Protein AF-A0A2V8PBX4-F1 (afdb_monomer_lite)

Radius of gyration: 17.97 Å; chains: 1; bounding box: 40×48×59 Å

Structure (mmCIF, N/CA/C/O backbone):
data_AF-A0A2V8PBX4-F1
#
_entry.id   AF-A0A2V8PBX4-F1
#
loop_
_atom_site.group_PDB
_atom_site.id
_atom_site.type_symbol
_atom_site.label_atom_id
_atom_site.label_alt_id
_atom_site.label_comp_id
_atom_site.label_asym_id
_atom_site.label_entity_id
_atom_site.label_seq_id
_atom_site.pdbx_PDB_ins_code
_atom_site.Cartn_x
_atom_site.Cartn_y
_atom_site.Cartn_z
_atom_site.occupancy
_atom_site.B_iso_or_equiv
_atom_site.auth_seq_id
_atom_site.auth_comp_id
_atom_site.auth_asym_id
_atom_site.auth_atom_id
_atom_site.pdbx_PDB_model_num
ATOM 1 N N . MET A 1 1 ? 7.776 36.581 34.953 1.00 44.88 1 MET A N 1
ATOM 2 C CA . MET A 1 1 ? 7.680 35.173 34.504 1.00 44.88 1 MET A CA 1
ATOM 3 C C . MET A 1 1 ? 6.395 34.974 33.697 1.00 44.88 1 MET A C 1
ATOM 5 O O . MET A 1 1 ? 5.405 34.505 34.240 1.00 44.88 1 MET A O 1
ATOM 9 N N . HIS A 1 2 ? 6.365 35.386 32.426 1.00 45.56 2 HIS A N 1
ATOM 10 C CA . HIS A 1 2 ? 5.142 35.397 31.597 1.00 45.56 2 HIS A CA 1
ATOM 11 C C . HIS A 1 2 ? 5.413 34.935 30.155 1.00 45.56 2 HIS A C 1
ATOM 13 O O . HIS A 1 2 ? 5.021 35.604 29.212 1.00 45.56 2 HIS A O 1
ATOM 19 N N . TYR A 1 3 ? 6.099 33.802 29.961 1.00 49.91 3 TYR A N 1
ATOM 20 C CA . TYR A 1 3 ? 6.374 33.288 28.606 1.00 49.91 3 TYR A CA 1
ATOM 21 C C . TYR A 1 3 ? 6.389 31.753 28.506 1.00 49.91 3 TYR A C 1
ATOM 23 O O . TYR A 1 3 ? 7.188 31.197 27.764 1.00 49.91 3 TYR A O 1
ATOM 31 N N . LEU A 1 4 ? 5.524 31.040 29.240 1.00 49.34 4 LEU A N 1
ATOM 32 C CA . LEU A 1 4 ? 5.429 29.570 29.121 1.00 49.34 4 LEU A CA 1
ATOM 33 C C . LEU A 1 4 ? 4.072 29.043 28.633 1.00 49.34 4 LEU A C 1
ATOM 35 O O . LEU A 1 4 ? 3.965 27.861 28.332 1.00 49.34 4 LEU A O 1
ATOM 39 N N . PHE A 1 5 ? 3.058 29.897 28.462 1.00 45.44 5 PHE A N 1
ATOM 40 C CA . PHE A 1 5 ? 1.727 29.441 28.035 1.00 45.44 5 PHE A CA 1
ATOM 41 C C . PHE A 1 5 ? 1.467 29.484 26.519 1.00 45.44 5 PHE A C 1
ATOM 43 O O . PHE A 1 5 ? 0.525 28.845 26.062 1.00 45.44 5 PHE A O 1
ATOM 50 N N . SER A 1 6 ? 2.307 30.138 25.708 1.00 46.88 6 SER A N 1
ATOM 51 C CA . SER A 1 6 ? 2.045 30.244 24.256 1.00 46.88 6 SER A CA 1
ATOM 52 C C . SER A 1 6 ? 2.565 29.079 23.407 1.00 46.88 6 SER A C 1
ATOM 54 O O . SER A 1 6 ? 2.220 28.993 22.232 1.00 46.88 6 SER A O 1
ATOM 56 N N . MET A 1 7 ? 3.367 28.161 23.957 1.00 41.59 7 MET A N 1
ATOM 57 C CA . MET A 1 7 ? 4.002 27.101 23.153 1.00 41.59 7 MET A CA 1
ATOM 58 C C . MET A 1 7 ? 3.208 25.784 23.098 1.00 41.59 7 MET A C 1
ATOM 60 O O . MET A 1 7 ? 3.575 24.881 22.354 1.00 41.59 7 MET A O 1
ATOM 64 N N . ALA A 1 8 ? 2.099 25.674 23.836 1.00 45.19 8 ALA A N 1
ATOM 65 C CA . ALA A 1 8 ? 1.203 24.515 23.761 1.00 45.19 8 ALA A CA 1
ATOM 66 C C . ALA A 1 8 ? 0.107 24.668 22.685 1.00 45.19 8 ALA A C 1
ATOM 68 O O . ALA A 1 8 ? -0.490 23.680 22.267 1.00 45.19 8 ALA A O 1
ATOM 69 N N . MET A 1 9 ? -0.144 25.888 22.195 1.00 43.09 9 MET A N 1
ATOM 70 C CA . MET A 1 9 ? -1.269 26.167 21.292 1.00 43.09 9 MET A CA 1
ATOM 71 C C . MET A 1 9 ? -0.932 25.991 19.800 1.00 43.09 9 MET A C 1
ATOM 73 O O . MET A 1 9 ? -1.835 25.952 18.968 1.00 43.09 9 MET A O 1
ATOM 77 N N . LEU A 1 10 ? 0.348 25.825 19.438 1.00 42.19 10 LEU A N 1
ATOM 78 C CA . LEU A 1 10 ? 0.762 25.704 18.031 1.00 42.19 10 LEU A CA 1
ATOM 79 C C . LEU A 1 10 ? 0.792 24.266 17.480 1.00 42.19 10 LEU A C 1
ATOM 81 O O . LEU A 1 10 ? 0.911 24.088 16.270 1.00 42.19 10 LEU A O 1
ATOM 85 N N . LEU A 1 11 ? 0.647 23.235 18.322 1.00 42.28 11 LEU A N 1
ATOM 86 C CA . LEU A 1 11 ? 0.638 21.831 17.870 1.00 42.28 11 LEU A CA 1
ATOM 87 C C . LEU A 1 11 ? -0.744 21.324 17.420 1.00 42.28 11 LEU A C 1
ATOM 89 O O . LEU A 1 11 ? -0.848 20.213 16.907 1.00 42.28 11 LEU A O 1
ATOM 93 N N . LEU A 1 12 ? -1.797 22.137 17.548 1.00 43.34 12 LEU A N 1
ATOM 94 C CA . LEU A 1 12 ? -3.164 21.768 17.151 1.00 43.34 12 LEU A CA 1
ATOM 95 C C . LEU A 1 12 ? -3.538 22.169 15.711 1.00 43.34 12 LEU A C 1
ATOM 97 O O . LEU A 1 12 ? -4.606 21.797 15.238 1.00 43.34 12 LEU A O 1
ATOM 101 N N . ILE A 1 13 ? -2.673 22.878 14.977 1.00 47.06 13 ILE A N 1
ATOM 102 C CA . ILE A 1 13 ? -3.040 23.504 13.687 1.00 47.06 13 ILE A CA 1
ATOM 103 C C . ILE A 1 13 ? -2.939 22.532 12.483 1.00 47.06 13 ILE A C 1
ATOM 105 O O . ILE A 1 13 ? -3.317 22.879 11.369 1.00 47.06 13 ILE A 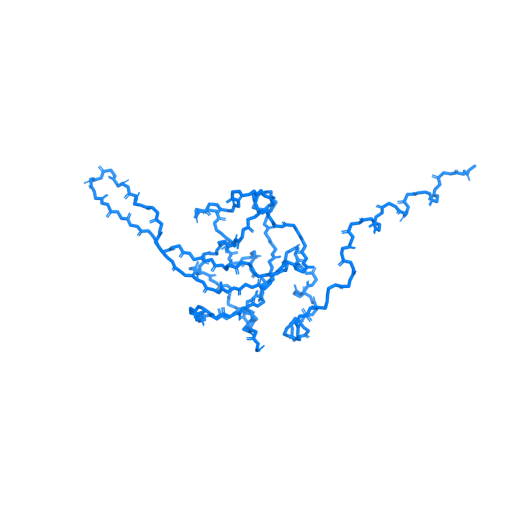O 1
ATOM 109 N N . PHE A 1 14 ? -2.494 21.282 12.672 1.00 45.59 14 PHE A N 1
ATOM 110 C CA . PHE A 1 14 ? -2.298 20.333 11.556 1.00 45.59 14 PHE A CA 1
ATOM 111 C C . PHE A 1 14 ? -2.924 18.949 11.730 1.00 45.59 14 PHE A C 1
ATOM 113 O O . PHE A 1 14 ? -2.566 18.023 11.001 1.00 45.59 14 PHE A O 1
ATOM 120 N N . ALA A 1 15 ? -3.872 18.771 12.646 1.00 44.72 15 ALA A N 1
ATOM 121 C CA . ALA A 1 15 ? -4.629 17.529 12.672 1.00 44.72 15 ALA A CA 1
ATOM 122 C C . ALA A 1 15 ? -5.877 17.690 11.786 1.00 44.72 15 ALA A C 1
ATOM 124 O O . ALA A 1 15 ? -6.758 18.469 12.147 1.00 44.72 15 ALA A O 1
ATOM 125 N N . PRO A 1 16 ? -6.020 16.975 10.652 1.00 44.53 16 PRO A N 1
ATOM 126 C CA . PRO A 1 16 ? -7.337 16.759 10.066 1.00 44.53 16 PRO A CA 1
ATOM 127 C C . PRO A 1 16 ? -8.126 15.856 11.031 1.00 44.53 16 PRO A C 1
ATOM 129 O O . PRO A 1 16 ? -8.228 14.647 10.844 1.00 44.53 16 PRO A O 1
ATOM 132 N N . GLN A 1 17 ? -8.601 16.431 12.136 1.00 51.50 17 GLN A N 1
ATOM 133 C CA . GLN A 1 17 ? -9.464 15.768 13.104 1.00 51.50 17 GLN A CA 1
ATOM 134 C C . GLN A 1 17 ? -10.867 15.681 12.495 1.00 51.50 17 GLN A C 1
ATOM 136 O O . GLN A 1 17 ? -11.413 16.685 12.050 1.00 51.50 17 GLN A O 1
ATOM 141 N N . ASN A 1 18 ? -11.417 14.464 12.483 1.00 53.28 18 ASN A N 1
ATOM 142 C CA . ASN A 1 18 ? -12.745 14.058 11.992 1.00 53.28 18 ASN A CA 1
ATOM 143 C C . ASN A 1 18 ? -12.842 13.575 10.536 1.00 53.28 18 ASN A C 1
ATOM 145 O O . ASN A 1 18 ? -13.819 13.848 9.843 1.00 53.28 18 ASN A O 1
ATOM 149 N N . GLN A 1 19 ? -11.892 12.756 10.076 1.00 68.12 19 GLN A N 1
ATOM 150 C CA . GLN A 1 19 ? -12.232 11.758 9.055 1.00 68.12 19 GLN A CA 1
ATOM 151 C C . GLN A 1 19 ? -12.565 10.431 9.743 1.00 68.12 19 GLN A C 1
ATOM 153 O O . GLN A 1 19 ? -11.705 9.862 10.411 1.00 68.12 19 GLN A O 1
ATOM 158 N N . HIS A 1 20 ? -13.802 9.947 9.583 1.00 85.50 20 HIS A N 1
ATOM 159 C CA . HIS A 1 20 ? -14.200 8.620 10.057 1.00 85.50 20 HIS A CA 1
ATOM 160 C C . HIS A 1 20 ? -13.350 7.562 9.343 1.00 85.50 20 HIS A C 1
ATOM 162 O O . HIS A 1 20 ? -13.353 7.490 8.110 1.00 85.50 20 HIS A O 1
ATOM 168 N N . LEU A 1 21 ? -12.582 6.790 10.111 1.00 93.38 21 LEU A N 1
ATOM 169 C CA . LEU A 1 21 ? -11.821 5.656 9.593 1.00 93.38 21 LEU A CA 1
ATOM 170 C C . LEU A 1 21 ? -12.773 4.474 9.335 1.00 93.38 21 LEU A C 1
ATOM 172 O O . LEU A 1 21 ? -13.796 4.386 10.009 1.00 93.38 21 LEU A O 1
ATOM 176 N N . PRO A 1 22 ? -12.482 3.585 8.371 1.00 94.56 22 PRO A N 1
ATOM 177 C CA . PRO A 1 22 ? -13.284 2.378 8.154 1.00 94.56 22 PRO A CA 1
ATOM 178 C C . PRO A 1 22 ? -13.298 1.468 9.389 1.00 94.56 22 PRO A C 1
ATOM 180 O O . PRO A 1 22 ? -12.343 1.484 10.167 1.00 94.56 22 PRO A O 1
ATOM 183 N N . ASP A 1 23 ? -14.333 0.647 9.553 1.00 95.50 23 ASP A N 1
ATOM 184 C CA . ASP A 1 23 ? -14.483 -0.244 10.713 1.00 95.50 23 ASP A CA 1
ATOM 185 C C . ASP A 1 23 ? -13.320 -1.238 10.840 1.00 95.50 23 ASP A C 1
ATOM 187 O O . ASP A 1 23 ? -12.879 -1.566 11.943 1.00 95.50 23 ASP A O 1
ATOM 191 N N . GLU A 1 24 ? -12.749 -1.658 9.710 1.00 95.62 24 GLU A N 1
ATOM 192 C CA . GLU A 1 24 ? -11.572 -2.520 9.633 1.00 95.62 24 GLU A CA 1
ATOM 193 C C . GLU A 1 24 ? -10.352 -1.901 10.317 1.00 95.62 24 GLU A C 1
ATOM 195 O O . GLU A 1 24 ? -9.505 -2.626 10.837 1.00 95.62 24 GLU A O 1
ATOM 200 N N . PHE A 1 25 ? -10.273 -0.566 10.394 1.00 96.25 25 PHE A N 1
ATOM 201 C CA . PHE A 1 25 ? -9.238 0.097 11.180 1.00 96.25 25 PHE A CA 1
ATOM 202 C C . PHE A 1 25 ? -9.322 -0.328 12.642 1.00 96.25 25 PHE A C 1
ATOM 204 O O . PHE A 1 25 ? -8.296 -0.627 13.233 1.00 96.25 25 PHE A O 1
ATOM 211 N N . TYR A 1 26 ? -10.514 -0.379 13.235 1.00 94.50 26 TYR A N 1
ATOM 212 C CA . TYR A 1 26 ? -10.689 -0.665 14.661 1.00 94.50 26 TYR A CA 1
ATOM 213 C C . TYR A 1 26 ? -10.519 -2.147 15.016 1.00 94.50 26 TYR A C 1
ATOM 215 O O . TYR A 1 26 ? -10.370 -2.475 16.190 1.00 94.50 26 TYR A O 1
ATOM 223 N N . GLN A 1 27 ? -10.466 -3.028 14.014 1.00 94.00 27 GLN A N 1
ATOM 224 C CA . GLN A 1 27 ? -10.148 -4.450 14.184 1.00 94.00 27 GLN A CA 1
ATOM 225 C C . GLN A 1 27 ? -8.637 -4.700 14.343 1.00 94.00 27 GLN A C 1
ATOM 227 O O . GLN A 1 27 ? -8.225 -5.773 14.785 1.00 94.00 27 GLN A O 1
ATOM 232 N N . ILE A 1 28 ? -7.799 -3.714 14.005 1.00 95.00 28 ILE A N 1
ATOM 233 C CA . ILE A 1 28 ? -6.344 -3.795 14.157 1.00 95.00 28 ILE A CA 1
ATOM 234 C C . ILE A 1 28 ? -5.962 -3.392 15.600 1.00 95.00 28 ILE A C 1
ATOM 236 O O . ILE A 1 28 ? -6.436 -2.366 16.102 1.00 95.00 28 ILE A O 1
ATOM 240 N N . PRO A 1 29 ? -5.070 -4.133 16.286 1.00 95.62 29 PRO A N 1
ATOM 241 C CA . PRO A 1 29 ? -4.596 -3.783 17.621 1.00 95.62 29 PRO A CA 1
ATOM 242 C C . PRO A 1 29 ? -4.049 -2.357 17.697 1.00 95.62 29 PRO A C 1
ATOM 244 O O . PRO A 1 29 ? -3.301 -1.915 16.822 1.00 95.62 29 PRO A O 1
ATOM 247 N N . GLU A 1 30 ? -4.391 -1.641 18.772 1.00 94.88 30 GLU A N 1
ATOM 248 C CA . GLU A 1 30 ? -3.929 -0.266 19.012 1.00 94.88 30 GLU A CA 1
ATOM 249 C C . GLU A 1 30 ? -2.407 -0.102 18.853 1.00 94.88 30 GLU A C 1
ATOM 251 O O . GLU A 1 30 ? -2.025 0.794 18.095 1.00 94.88 30 GLU A O 1
ATOM 256 N N . PRO A 1 31 ? -1.545 -1.004 19.374 1.00 94.38 31 PRO A N 1
ATOM 257 C CA . PRO A 1 31 ? -0.099 -0.849 19.230 1.00 94.38 31 PRO A CA 1
ATOM 258 C C . PRO A 1 31 ? 0.377 -0.820 17.774 1.00 94.38 31 PRO A C 1
ATOM 260 O O . PRO A 1 31 ? 1.389 -0.195 17.473 1.00 94.38 31 PRO A O 1
ATOM 263 N N . ILE A 1 32 ? -0.338 -1.474 16.853 1.00 94.50 32 ILE A N 1
ATOM 264 C CA . ILE A 1 32 ? -0.031 -1.451 15.416 1.00 94.50 32 ILE A CA 1
ATOM 265 C C . ILE A 1 32 ? -0.577 -0.160 14.791 1.00 94.50 32 ILE A C 1
ATOM 267 O O . ILE A 1 32 ? 0.121 0.520 14.039 1.00 94.50 32 ILE A O 1
ATOM 271 N N . ARG A 1 33 ? -1.807 0.236 15.142 1.00 95.56 33 ARG A N 1
ATOM 272 C CA . ARG A 1 33 ? -2.445 1.466 14.633 1.00 95.56 33 ARG A CA 1
ATOM 273 C C . ARG A 1 33 ? -1.700 2.735 15.040 1.00 95.56 33 ARG A C 1
ATOM 275 O O . ARG A 1 33 ? -1.603 3.672 14.243 1.00 95.56 33 ARG A O 1
ATOM 282 N N . GLY A 1 34 ? -1.180 2.776 16.264 1.00 93.38 34 GLY A N 1
ATOM 283 C CA . GLY A 1 34 ? -0.424 3.904 16.804 1.00 93.38 34 GLY A CA 1
ATOM 284 C C . GLY A 1 34 ? 0.875 4.171 16.041 1.00 93.38 34 GLY A C 1
ATOM 285 O O . GLY A 1 34 ? 1.275 5.322 15.891 1.00 93.38 34 GLY A O 1
ATOM 286 N N . GLN A 1 35 ? 1.486 3.129 15.471 1.00 96.06 35 GLN A N 1
ATOM 287 C CA . GLN A 1 35 ? 2.733 3.233 14.705 1.00 96.06 35 GLN A CA 1
ATOM 288 C C . GLN A 1 35 ? 2.548 3.807 13.293 1.00 96.06 35 GLN A C 1
ATOM 290 O O . GLN A 1 35 ? 3.522 4.249 12.681 1.00 96.06 35 GLN A O 1
ATOM 295 N N . ALA A 1 36 ? 1.325 3.792 12.755 1.00 97.06 36 ALA A N 1
ATOM 296 C CA . ALA A 1 36 ? 1.066 4.224 11.388 1.00 97.06 36 ALA A CA 1
ATOM 297 C C . ALA A 1 36 ? 1.234 5.742 11.243 1.00 97.06 36 ALA A C 1
ATOM 299 O O . ALA A 1 36 ? 0.500 6.529 11.848 1.00 97.06 36 ALA A O 1
ATOM 300 N N . THR A 1 37 ? 2.162 6.162 10.387 1.00 97.19 37 THR A N 1
ATOM 301 C CA . THR A 1 37 ? 2.383 7.576 10.047 1.00 97.19 37 THR A CA 1
ATOM 302 C C . THR A 1 37 ? 1.629 7.986 8.784 1.00 97.19 37 THR A C 1
ATOM 304 O O . THR A 1 37 ? 1.315 9.165 8.611 1.00 97.19 37 THR A O 1
ATOM 307 N N . VAL A 1 38 ? 1.270 7.017 7.936 1.00 97.69 38 VAL A N 1
ATOM 308 C CA . VAL A 1 38 ? 0.373 7.191 6.790 1.00 97.69 38 VAL A CA 1
ATOM 309 C C . VAL A 1 38 ? -0.732 6.142 6.857 1.00 97.69 38 VAL A C 1
ATOM 311 O O . VAL A 1 38 ? -0.467 4.965 7.092 1.00 97.69 38 VAL A O 1
ATOM 314 N N . ILE A 1 39 ? -1.975 6.575 6.647 1.00 97.94 39 ILE A N 1
ATOM 315 C CA . ILE A 1 39 ? -3.137 5.688 6.537 1.00 97.94 39 ILE A CA 1
ATOM 316 C C . ILE A 1 39 ? -3.918 6.099 5.300 1.00 97.94 39 ILE A C 1
ATOM 318 O O . ILE A 1 39 ? -4.329 7.257 5.183 1.00 97.94 39 ILE A O 1
ATOM 322 N N . ILE A 1 40 ? -4.136 5.150 4.398 1.00 97.94 40 ILE A N 1
ATOM 323 C CA . ILE A 1 40 ? -4.899 5.360 3.169 1.00 97.94 40 ILE A CA 1
ATOM 324 C C . ILE A 1 40 ? -5.955 4.273 2.996 1.00 97.94 40 ILE A C 1
ATOM 326 O O . ILE A 1 40 ? -5.791 3.162 3.494 1.00 97.94 40 ILE A O 1
ATOM 330 N N . SER A 1 41 ? -6.994 4.567 2.223 1.00 98.06 41 SER A N 1
ATOM 331 C CA . SER A 1 41 ? -7.695 3.532 1.469 1.00 98.06 41 SER A CA 1
ATOM 332 C C . SER A 1 41 ? -7.309 3.625 0.004 1.00 98.06 41 SER A C 1
ATOM 334 O O . SER A 1 41 ? -7.104 4.714 -0.548 1.00 98.06 41 SER A O 1
ATOM 336 N N . GLY A 1 42 ? -7.195 2.473 -0.639 1.00 97.94 42 GLY A N 1
ATOM 337 C CA . GLY A 1 42 ? -6.833 2.399 -2.039 1.00 97.94 42 GLY A CA 1
ATOM 338 C C . GLY A 1 42 ? -7.209 1.075 -2.669 1.00 97.94 42 GLY A C 1
ATOM 339 O O . GLY A 1 42 ? -7.456 0.083 -1.991 1.00 97.94 42 GLY A O 1
ATOM 340 N N . THR A 1 43 ? -7.252 1.082 -3.990 1.00 98.25 43 THR A N 1
ATOM 341 C CA . THR A 1 43 ? -7.522 -0.105 -4.792 1.00 98.25 43 THR A CA 1
ATOM 342 C C . THR A 1 43 ? -6.200 -0.750 -5.175 1.00 98.25 43 THR A C 1
ATOM 344 O O . THR A 1 43 ? -5.326 -0.064 -5.709 1.00 98.25 43 THR A O 1
ATOM 347 N N . TYR A 1 44 ? -6.034 -2.043 -4.907 1.00 97.44 44 TYR A N 1
ATOM 348 C CA . TYR A 1 44 ? -4.822 -2.755 -5.303 1.00 97.44 44 TYR A CA 1
ATOM 349 C C . TYR A 1 44 ? -4.765 -2.939 -6.823 1.00 97.44 44 TYR A C 1
ATOM 351 O O . TYR A 1 44 ? -5.765 -3.204 -7.495 1.00 97.44 44 TYR A O 1
ATOM 359 N N . SER A 1 45 ? -3.577 -2.766 -7.386 1.00 96.38 45 SER A N 1
ATOM 360 C CA . SER A 1 45 ? -3.320 -2.867 -8.817 1.00 96.38 45 SER A CA 1
ATOM 361 C C . SER A 1 45 ? -1.906 -3.374 -9.069 1.00 96.38 45 SER A C 1
ATOM 363 O O . SER A 1 45 ? -1.000 -3.202 -8.250 1.00 96.38 45 SER A O 1
ATOM 365 N N . ARG A 1 46 ? -1.717 -3.992 -10.236 1.00 94.44 46 ARG A N 1
ATOM 366 C CA . ARG A 1 46 ? -0.415 -4.462 -10.708 1.00 94.44 46 ARG A CA 1
ATOM 367 C C . ARG A 1 46 ? -0.225 -4.119 -12.176 1.00 94.44 46 ARG A C 1
ATOM 369 O O . ARG A 1 46 ? -1.185 -4.090 -12.943 1.00 94.44 46 ARG A O 1
ATOM 376 N N . GLY A 1 47 ? 1.021 -3.937 -12.574 1.00 92.19 47 GLY A N 1
ATOM 377 C CA . GLY A 1 47 ? 1.409 -3.653 -13.943 1.00 92.19 47 GLY A CA 1
ATOM 378 C C . GLY A 1 47 ? 2.856 -4.034 -14.198 1.00 92.19 47 GLY A C 1
ATOM 379 O O . GLY A 1 47 ? 3.474 -4.777 -13.436 1.00 92.19 47 GLY A O 1
ATOM 380 N N . ARG A 1 48 ? 3.394 -3.533 -15.304 1.00 90.62 48 ARG A N 1
ATOM 381 C CA . ARG A 1 48 ? 4.796 -3.725 -15.672 1.00 90.62 48 ARG A CA 1
ATOM 382 C C . ARG A 1 48 ? 5.549 -2.424 -15.458 1.00 90.62 48 ARG A C 1
ATOM 384 O O . ARG A 1 48 ? 5.017 -1.352 -15.746 1.00 90.62 48 ARG A O 1
ATOM 391 N N . THR A 1 49 ? 6.786 -2.523 -14.993 1.00 88.12 49 THR A N 1
ATOM 392 C CA . THR A 1 49 ? 7.720 -1.400 -15.066 1.00 88.12 49 THR A CA 1
ATOM 393 C C . THR A 1 49 ? 8.010 -1.047 -16.527 1.00 88.12 49 THR A C 1
ATOM 395 O O . THR A 1 49 ? 7.760 -1.862 -17.423 1.00 88.12 49 THR A O 1
ATOM 398 N N . PRO A 1 50 ? 8.618 0.122 -16.789 1.00 85.06 50 PRO A N 1
ATOM 399 C CA . PRO A 1 50 ? 9.319 0.343 -18.046 1.00 85.06 50 PRO A CA 1
ATOM 400 C C . PRO A 1 50 ? 10.311 -0.789 -18.346 1.00 85.06 50 PRO A C 1
ATOM 402 O O . PRO A 1 50 ? 10.792 -1.471 -17.433 1.00 85.06 50 PRO A O 1
ATOM 405 N N . TYR A 1 51 ? 10.615 -0.967 -19.631 1.00 89.38 51 TYR A N 1
ATOM 406 C CA . TYR A 1 51 ? 11.627 -1.912 -20.084 1.00 89.38 51 TYR A CA 1
ATOM 407 C C . TYR A 1 51 ? 13.003 -1.553 -19.515 1.00 89.38 51 TYR A C 1
ATOM 409 O O . TYR A 1 51 ? 13.432 -0.400 -19.566 1.00 89.38 51 TYR A O 1
ATOM 417 N N . ILE A 1 52 ? 13.687 -2.561 -18.985 1.00 89.50 52 ILE A N 1
ATOM 418 C CA . ILE A 1 52 ? 15.031 -2.477 -18.428 1.00 89.50 52 ILE A CA 1
ATOM 419 C C . ILE A 1 52 ? 15.961 -3.201 -19.394 1.00 89.50 52 ILE A C 1
ATOM 421 O O . ILE A 1 52 ? 15.819 -4.405 -19.623 1.00 89.50 52 ILE A O 1
ATOM 425 N N . TRP A 1 53 ? 16.912 -2.455 -19.944 1.00 90.75 53 TRP A N 1
ATOM 426 C CA . TRP A 1 53 ? 17.970 -2.996 -20.787 1.00 90.75 53 TRP A CA 1
ATOM 427 C C . TRP A 1 53 ? 19.073 -3.578 -19.918 1.00 90.75 53 TRP A C 1
ATOM 429 O O . TRP A 1 53 ? 19.614 -2.895 -19.045 1.00 90.75 53 TRP A O 1
ATOM 439 N N . ARG A 1 54 ? 19.403 -4.845 -20.150 1.00 91.56 54 ARG A N 1
ATOM 440 C CA . ARG A 1 54 ? 20.533 -5.502 -19.499 1.00 91.56 54 ARG A CA 1
ATOM 441 C C . ARG A 1 54 ? 21.810 -5.334 -20.331 1.00 91.56 54 ARG A C 1
ATOM 443 O O . ARG A 1 54 ? 21.723 -5.190 -21.550 1.00 91.56 54 ARG A O 1
ATOM 450 N N . PRO A 1 55 ? 23.000 -5.388 -19.701 1.00 92.69 55 PRO A N 1
ATOM 451 C CA . PRO A 1 55 ? 24.276 -5.284 -20.415 1.00 92.69 55 PRO A CA 1
ATOM 452 C C . PRO A 1 55 ? 24.499 -6.363 -21.486 1.00 92.69 55 PRO A C 1
ATOM 454 O O . PRO A 1 55 ? 25.265 -6.143 -22.415 1.00 92.69 55 PRO A O 1
ATOM 457 N N . ASP A 1 56 ? 23.824 -7.510 -21.375 1.00 94.44 56 ASP A N 1
ATOM 458 C CA . ASP A 1 56 ? 23.861 -8.614 -22.346 1.00 94.44 56 ASP A CA 1
ATOM 459 C C . ASP A 1 56 ? 22.945 -8.396 -23.571 1.00 94.44 56 ASP A C 1
ATOM 461 O O . ASP A 1 56 ? 22.811 -9.283 -24.412 1.00 94.44 56 ASP A O 1
ATOM 465 N N . GLY A 1 57 ? 22.301 -7.227 -23.676 1.00 93.25 57 GLY A N 1
ATOM 466 C CA . GLY A 1 57 ? 21.390 -6.874 -24.766 1.00 93.25 57 GLY A CA 1
ATOM 467 C C . GLY A 1 57 ? 19.956 -7.377 -24.587 1.00 93.25 57 GLY A C 1
ATOM 468 O O . GLY A 1 57 ? 19.102 -7.086 -25.425 1.00 93.25 57 GLY A O 1
ATOM 469 N N . THR A 1 58 ? 19.650 -8.099 -23.505 1.00 95.38 58 THR A N 1
ATOM 470 C CA . THR A 1 58 ? 18.287 -8.567 -23.233 1.00 95.38 58 THR A CA 1
ATOM 471 C C . THR A 1 58 ? 17.414 -7.468 -22.622 1.00 95.38 58 THR A C 1
ATOM 473 O O . THR A 1 58 ? 17.883 -6.581 -21.902 1.00 95.38 58 THR A O 1
ATOM 476 N N . ILE A 1 59 ? 16.110 -7.535 -22.902 1.00 92.06 59 ILE A N 1
ATOM 477 C CA . ILE A 1 59 ? 15.108 -6.627 -22.342 1.00 92.06 59 ILE A CA 1
ATOM 478 C C . ILE A 1 59 ? 14.272 -7.392 -21.327 1.00 92.06 59 ILE A C 1
ATOM 480 O O . ILE A 1 59 ? 13.681 -8.424 -21.645 1.00 92.06 59 ILE A O 1
ATOM 484 N N . VAL A 1 60 ? 14.168 -6.849 -20.119 1.00 92.12 60 VAL A N 1
ATOM 485 C CA . VAL A 1 60 ? 13.278 -7.379 -19.084 1.00 92.12 60 VAL A CA 1
ATOM 486 C C . VAL A 1 60 ? 12.340 -6.298 -18.566 1.00 92.12 60 VAL A C 1
ATOM 488 O O . VAL A 1 60 ? 12.572 -5.106 -18.743 1.00 92.12 60 VAL A O 1
ATOM 491 N N . PHE A 1 61 ? 11.266 -6.710 -17.907 1.00 90.19 61 PHE A N 1
ATOM 492 C CA . PHE A 1 61 ? 10.436 -5.833 -17.088 1.00 90.19 61 PHE A CA 1
ATOM 493 C C . PHE A 1 61 ? 10.242 -6.490 -15.725 1.00 90.19 61 PHE A C 1
ATOM 495 O O . PHE A 1 61 ? 10.303 -7.715 -15.604 1.00 90.19 61 PHE A O 1
ATOM 502 N N . ALA A 1 62 ? 9.991 -5.680 -14.706 1.0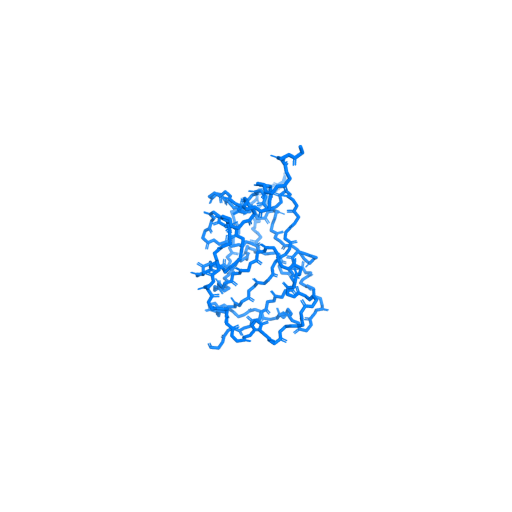0 86.88 62 ALA A N 1
ATOM 503 C CA . ALA A 1 62 ? 9.572 -6.160 -13.403 1.00 86.88 62 ALA A CA 1
ATOM 504 C C . ALA A 1 62 ? 8.066 -5.938 -13.207 1.00 86.88 62 ALA A C 1
ATOM 506 O O . ALA A 1 62 ? 7.423 -5.161 -13.920 1.00 86.88 62 ALA A O 1
ATOM 507 N N . LEU A 1 63 ? 7.496 -6.659 -12.246 1.00 89.12 63 LEU A N 1
ATOM 508 C CA . LEU A 1 63 ? 6.107 -6.490 -11.840 1.00 89.12 63 LEU A CA 1
ATOM 509 C C . LEU A 1 63 ? 6.015 -5.285 -10.889 1.00 89.12 63 LEU A C 1
ATOM 511 O O . LEU A 1 63 ? 6.504 -5.362 -9.765 1.00 89.12 63 LEU A O 1
ATOM 515 N N . ASP A 1 64 ? 5.390 -4.193 -11.331 1.00 91.81 64 ASP A N 1
ATOM 516 C CA . ASP A 1 64 ? 5.102 -3.023 -10.488 1.00 91.81 64 ASP A CA 1
ATOM 517 C C . ASP A 1 64 ? 3.750 -3.216 -9.798 1.00 91.81 64 ASP A C 1
ATOM 519 O O . ASP A 1 64 ? 2.802 -3.717 -10.410 1.00 91.81 64 ASP A O 1
ATOM 523 N N . GLN A 1 65 ? 3.654 -2.844 -8.526 1.00 94.00 65 GLN A N 1
ATOM 524 C CA . GLN A 1 65 ? 2.463 -3.043 -7.704 1.00 94.00 65 GLN A CA 1
ATOM 525 C C . GLN A 1 65 ? 2.217 -1.851 -6.804 1.00 94.00 65 GLN A C 1
ATOM 527 O O . GLN A 1 65 ? 3.130 -1.292 -6.193 1.00 94.00 65 GLN A O 1
ATOM 532 N N . TRP A 1 66 ? 0.954 -1.454 -6.722 1.00 96.50 66 TRP A N 1
ATOM 533 C CA . TRP A 1 66 ? 0.582 -0.245 -6.013 1.00 96.50 66 TRP A CA 1
ATOM 534 C C . TRP A 1 66 ? -0.856 -0.291 -5.517 1.00 96.50 66 TRP A C 1
ATOM 536 O O . TRP A 1 66 ? -1.697 -1.043 -6.007 1.00 96.50 66 TRP A O 1
ATOM 546 N N . PHE A 1 67 ? -1.141 0.589 -4.564 1.00 97.81 67 PHE A N 1
ATOM 547 C CA . PHE A 1 67 ? -2.497 0.982 -4.219 1.00 97.81 67 PHE A CA 1
ATOM 548 C C . PHE A 1 67 ? -2.811 2.312 -4.887 1.00 97.81 67 PHE A C 1
ATOM 550 O O . PHE A 1 67 ? -2.164 3.319 -4.594 1.00 97.81 67 PHE A O 1
ATOM 557 N N . ALA A 1 68 ? -3.804 2.331 -5.774 1.00 97.81 68 ALA A N 1
ATOM 558 C CA . ALA A 1 68 ? -4.382 3.567 -6.284 1.00 97.81 68 ALA A CA 1
ATOM 559 C C . ALA A 1 68 ? -5.196 4.221 -5.160 1.00 97.81 68 ALA A C 1
ATOM 561 O O . ALA A 1 68 ? -6.216 3.685 -4.726 1.00 97.81 68 ALA A O 1
ATOM 562 N N . ILE A 1 69 ? -4.721 5.358 -4.661 1.00 98.19 69 ILE A N 1
ATOM 563 C CA . ILE A 1 69 ? -5.251 6.020 -3.471 1.00 98.19 69 ILE A CA 1
ATOM 564 C C . ILE A 1 69 ? -6.641 6.567 -3.771 1.00 98.19 69 ILE A C 1
ATOM 566 O O . ILE A 1 69 ? -6.838 7.355 -4.697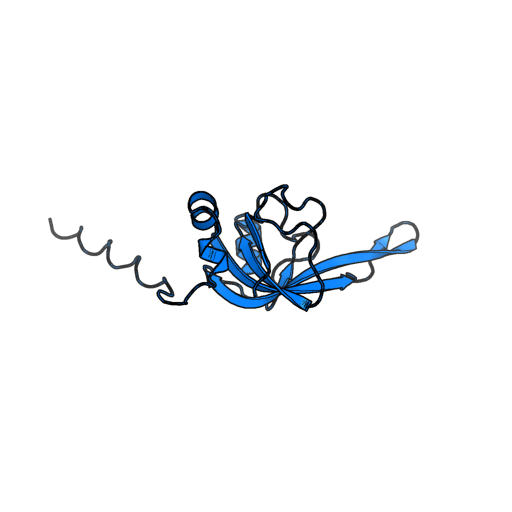 1.00 98.19 69 ILE A O 1
ATOM 570 N N . LYS A 1 70 ? -7.602 6.174 -2.938 1.00 97.00 70 LYS A N 1
ATOM 571 C CA . LYS A 1 70 ? -8.954 6.735 -2.914 1.00 97.00 70 LYS A CA 1
ATOM 572 C C . LYS A 1 70 ? -9.073 7.812 -1.851 1.00 97.00 70 LYS A C 1
ATOM 574 O O . LYS A 1 70 ? -9.662 8.859 -2.102 1.00 97.00 70 LYS A O 1
ATOM 579 N N . ARG A 1 71 ? -8.489 7.572 -0.676 1.00 96.44 71 ARG A N 1
ATOM 580 C CA . ARG A 1 71 ? -8.525 8.513 0.442 1.00 96.44 71 ARG A CA 1
ATOM 581 C C . ARG A 1 71 ? -7.266 8.420 1.285 1.00 96.44 71 ARG A C 1
ATOM 583 O O . ARG A 1 71 ? -6.725 7.338 1.482 1.00 96.44 71 ARG A O 1
ATOM 590 N N . VAL A 1 72 ? -6.837 9.561 1.816 1.00 97.00 72 VAL A N 1
ATOM 591 C CA . VAL A 1 72 ? -5.782 9.657 2.830 1.00 97.00 72 VAL A CA 1
ATOM 592 C C . VAL A 1 72 ? -6.439 10.066 4.143 1.00 97.00 72 VAL A C 1
ATOM 594 O O . VAL A 1 72 ? -7.027 11.142 4.220 1.00 97.00 72 VAL A O 1
ATOM 597 N N . TYR A 1 73 ? -6.345 9.211 5.157 1.00 96.25 73 TYR A N 1
ATOM 598 C CA . TYR A 1 73 ? -6.889 9.458 6.497 1.00 96.25 73 TYR A CA 1
ATOM 599 C C . TYR A 1 73 ? -5.843 10.042 7.447 1.00 96.25 73 TYR A C 1
ATOM 601 O O . TYR A 1 73 ? -6.174 10.799 8.355 1.00 96.25 73 TYR A O 1
ATOM 609 N N . ARG A 1 74 ? -4.569 9.682 7.252 1.00 95.69 74 ARG A N 1
ATOM 610 C CA . ARG A 1 74 ? -3.444 10.167 8.056 1.00 95.69 74 ARG A CA 1
ATOM 611 C C . ARG A 1 74 ? -2.219 10.370 7.178 1.00 95.69 74 ARG A C 1
ATOM 613 O O . ARG A 1 74 ? -1.955 9.568 6.283 1.00 95.69 74 ARG A O 1
ATOM 620 N N . GLY A 1 75 ? -1.449 11.405 7.496 1.00 94.94 75 GLY A N 1
ATOM 621 C CA . GLY A 1 75 ? -0.237 11.765 6.772 1.00 94.94 75 GLY A CA 1
ATOM 622 C C . GLY A 1 75 ? -0.532 12.580 5.514 1.00 94.94 75 GLY A C 1
ATOM 623 O O . GLY A 1 75 ? -1.669 12.955 5.237 1.00 94.94 75 GLY A O 1
ATOM 624 N N . LYS A 1 76 ? 0.523 12.885 4.758 1.00 95.44 76 LYS A N 1
ATOM 625 C CA . LYS A 1 76 ? 0.438 13.628 3.499 1.00 95.44 76 LYS A CA 1
ATOM 626 C C . LYS A 1 76 ? 1.020 12.773 2.385 1.00 95.44 76 LYS A C 1
ATOM 628 O O . LYS A 1 76 ? 2.156 12.325 2.502 1.00 95.44 76 LYS A O 1
ATOM 633 N N . VAL A 1 77 ? 0.253 12.606 1.314 1.00 96.75 77 VAL A N 1
ATOM 634 C CA . VAL A 1 77 ? 0.668 11.892 0.106 1.00 96.75 77 VAL A CA 1
ATOM 635 C C . VAL A 1 77 ? 0.436 12.808 -1.089 1.00 96.75 77 VAL A C 1
ATOM 637 O O . VAL A 1 77 ? -0.652 13.361 -1.232 1.00 96.75 77 VAL A O 1
ATOM 640 N N . GLY A 1 78 ? 1.472 13.037 -1.895 1.00 96.56 78 GLY A N 1
ATOM 641 C CA . GLY A 1 78 ? 1.409 13.944 -3.044 1.00 96.56 78 GLY A CA 1
ATOM 642 C C . GLY A 1 78 ? 1.052 13.255 -4.364 1.00 96.56 78 GLY A C 1
ATOM 643 O O . GLY A 1 78 ? 0.608 13.929 -5.294 1.00 96.56 78 GLY A O 1
ATOM 644 N N . ASN A 1 79 ? 1.207 11.931 -4.439 1.00 96.06 79 ASN A N 1
ATOM 645 C CA . ASN A 1 79 ? 0.879 11.113 -5.606 1.00 96.06 79 ASN A CA 1
ATOM 646 C C . ASN A 1 79 ? -0.483 10.397 -5.425 1.00 96.06 79 ASN A C 1
ATOM 648 O O . ASN A 1 79 ? -0.966 10.206 -4.313 1.00 96.06 79 ASN A O 1
ATOM 652 N N . LYS A 1 80 ? -1.117 9.993 -6.529 1.00 97.00 80 LYS A N 1
ATOM 653 C CA . LYS A 1 80 ? -2.371 9.225 -6.583 1.00 97.00 80 LYS A CA 1
ATOM 654 C C . LYS A 1 80 ? -2.196 7.730 -6.316 1.00 97.00 80 LYS A C 1
ATOM 656 O O . LYS A 1 80 ? -3.190 7.012 -6.280 1.00 97.00 80 LYS A O 1
ATOM 661 N N . PHE A 1 81 ? -0.975 7.235 -6.160 1.00 96.69 81 PHE A N 1
ATOM 662 C CA . PHE A 1 81 ? -0.724 5.842 -5.812 1.00 96.69 81 PHE A CA 1
ATOM 663 C C . PHE A 1 81 ? 0.441 5.710 -4.826 1.00 96.69 81 PHE A C 1
ATOM 665 O O . PHE A 1 81 ? 1.317 6.573 -4.761 1.00 96.69 81 PHE A O 1
ATOM 672 N N . ILE A 1 82 ? 0.459 4.609 -4.074 1.00 97.00 82 ILE A N 1
ATOM 673 C CA . ILE A 1 82 ? 1.601 4.188 -3.253 1.00 97.00 82 ILE A CA 1
ATOM 674 C C . ILE A 1 82 ? 2.088 2.840 -3.762 1.00 97.00 82 ILE A C 1
ATOM 676 O O . ILE A 1 82 ? 1.313 1.887 -3.816 1.00 97.00 82 ILE A O 1
ATOM 680 N N . ARG A 1 83 ? 3.374 2.770 -4.115 1.00 95.88 83 ARG A N 1
ATOM 681 C CA . ARG A 1 83 ? 4.027 1.530 -4.536 1.00 95.88 83 ARG A CA 1
ATOM 682 C C . ARG A 1 83 ? 4.410 0.675 -3.343 1.00 95.88 83 ARG A C 1
ATOM 684 O O . ARG A 1 83 ? 4.965 1.177 -2.362 1.00 95.88 83 ARG A O 1
ATOM 691 N N . ILE A 1 84 ? 4.164 -0.618 -3.480 1.00 94.31 84 ILE A N 1
ATOM 692 C CA . ILE A 1 84 ? 4.584 -1.641 -2.531 1.00 94.31 84 ILE A CA 1
ATOM 693 C C . ILE A 1 84 ? 5.381 -2.709 -3.269 1.00 94.31 84 ILE A C 1
ATOM 695 O O . ILE A 1 84 ? 5.114 -3.017 -4.429 1.00 94.31 84 ILE A O 1
ATOM 699 N N . ASN A 1 85 ? 6.354 -3.289 -2.587 1.00 88.94 85 ASN A N 1
ATOM 700 C CA . ASN A 1 85 ? 6.960 -4.532 -3.016 1.00 88.94 85 ASN A CA 1
ATOM 701 C C . ASN A 1 85 ? 6.242 -5.668 -2.278 1.00 88.94 85 ASN A C 1
ATOM 703 O O . ASN A 1 85 ? 6.370 -5.740 -1.057 1.00 88.94 85 ASN A O 1
ATOM 707 N N . PRO A 1 86 ? 5.475 -6.543 -2.953 1.00 74.62 86 PRO A N 1
ATOM 708 C CA . PRO A 1 86 ? 4.828 -7.645 -2.247 1.00 74.62 86 PRO A CA 1
ATOM 709 C C . PRO A 1 86 ? 5.809 -8.777 -1.909 1.00 74.62 86 PRO A C 1
ATOM 711 O O . PRO A 1 86 ? 5.466 -9.697 -1.171 1.00 74.62 86 PRO A O 1
ATOM 714 N N . THR A 1 87 ? 6.997 -8.778 -2.522 1.00 78.56 87 THR A N 1
ATOM 715 C CA . THR A 1 87 ? 7.995 -9.812 -2.298 1.00 78.56 87 THR A CA 1
ATOM 716 C C . THR A 1 87 ? 8.566 -9.547 -0.919 1.00 78.56 87 THR A C 1
ATOM 718 O O . THR A 1 87 ? 9.358 -8.620 -0.764 1.00 78.56 87 THR A O 1
ATOM 721 N N . GLY A 1 88 ? 8.121 -10.334 0.059 1.00 73.00 88 GLY A N 1
ATOM 722 C CA . GLY A 1 88 ? 8.468 -10.142 1.465 1.00 73.00 88 GLY A CA 1
ATOM 723 C C . GLY A 1 88 ? 7.377 -9.500 2.321 1.00 73.00 88 GLY A C 1
ATOM 724 O O . GLY A 1 88 ? 7.680 -9.123 3.443 1.00 73.00 88 GLY A O 1
ATOM 725 N N . LEU A 1 89 ? 6.112 -9.392 1.864 1.00 84.12 89 LEU A N 1
ATOM 726 C CA . LEU A 1 89 ? 5.043 -8.858 2.730 1.00 84.12 89 LEU A CA 1
ATOM 727 C C . LEU A 1 89 ? 5.129 -9.446 4.150 1.00 84.12 89 LEU A C 1
ATOM 729 O O . LEU A 1 89 ? 5.309 -10.660 4.285 1.00 84.12 89 LEU A O 1
ATOM 733 N N . PRO A 1 90 ? 4.991 -8.619 5.206 1.00 84.12 90 PRO A N 1
ATOM 734 C CA . PRO A 1 90 ? 5.160 -9.098 6.567 1.00 84.12 90 PRO A CA 1
ATOM 735 C C . PRO A 1 90 ? 4.255 -10.283 6.852 1.00 84.12 90 PRO A C 1
ATOM 737 O O . PRO A 1 90 ? 3.060 -10.241 6.544 1.00 84.12 90 PRO A O 1
ATOM 740 N N . THR A 1 91 ? 4.801 -11.297 7.518 1.00 82.50 91 THR A N 1
ATOM 741 C CA . THR A 1 91 ? 4.030 -12.418 8.060 1.00 82.50 91 THR A CA 1
ATOM 742 C C . THR A 1 91 ? 3.233 -11.935 9.275 1.00 82.50 91 THR A C 1
ATOM 744 O O . THR A 1 91 ? 3.586 -12.178 10.425 1.00 82.50 91 THR A O 1
ATOM 747 N N . SER A 1 92 ? 2.175 -11.172 9.017 1.00 84.38 92 SER A N 1
ATOM 748 C CA . SER A 1 92 ? 1.276 -10.582 10.006 1.00 84.38 92 SER A CA 1
ATOM 749 C C . SER A 1 92 ? -0.159 -10.950 9.654 1.00 84.38 92 SER A C 1
ATOM 751 O O . SER A 1 92 ? -0.546 -10.897 8.487 1.00 84.38 92 SER A O 1
ATOM 753 N N . SER A 1 93 ? -0.979 -11.266 10.661 1.00 86.94 93 SER A N 1
ATOM 754 C CA . SER A 1 93 ? -2.415 -11.530 10.476 1.00 86.94 93 SER A CA 1
ATOM 755 C C . SER A 1 93 ? -3.190 -10.312 9.961 1.00 86.94 93 SER A C 1
ATOM 757 O O . SER A 1 93 ? -4.298 -10.460 9.453 1.00 86.94 93 SER A O 1
ATOM 759 N N . TYR A 1 94 ? -2.603 -9.118 10.059 1.00 90.50 94 TYR A N 1
ATOM 760 C CA . TYR A 1 94 ? -3.191 -7.860 9.596 1.00 90.50 94 TYR A CA 1
ATOM 761 C C . TYR A 1 94 ? -2.691 -7.441 8.213 1.00 90.50 94 TYR A C 1
ATOM 763 O O . TYR A 1 94 ? -3.036 -6.362 7.738 1.00 90.50 94 TYR A O 1
ATOM 771 N N . VAL A 1 95 ? -1.871 -8.269 7.563 1.00 90.19 95 VAL A N 1
ATOM 772 C CA . VAL A 1 95 ? -1.410 -8.062 6.191 1.00 90.19 95 VAL A CA 1
ATOM 773 C C . VAL A 1 95 ? -1.967 -9.186 5.331 1.00 90.19 95 VAL A C 1
ATOM 775 O O . VAL A 1 95 ? -1.553 -10.340 5.448 1.00 90.19 95 VAL A O 1
ATOM 778 N N . SER A 1 96 ? -2.905 -8.845 4.446 1.00 87.00 96 SER A N 1
ATOM 779 C CA . SER A 1 96 ? -3.408 -9.795 3.459 1.00 87.00 96 SER A CA 1
ATOM 780 C C . SER A 1 96 ? -2.271 -10.279 2.558 1.00 87.00 96 SER A C 1
ATOM 782 O O . SER A 1 96 ? -1.657 -9.501 1.829 1.00 87.00 96 SER A O 1
ATOM 784 N N . GLN A 1 97 ? -2.019 -11.586 2.599 1.00 86.75 97 GLN A N 1
ATOM 785 C CA . GLN A 1 97 ? -0.983 -12.254 1.804 1.00 86.75 97 GLN A CA 1
ATOM 786 C C . GLN A 1 97 ? -1.426 -12.514 0.356 1.00 86.75 97 GLN A C 1
ATOM 788 O O . GLN A 1 97 ? -0.649 -12.978 -0.473 1.00 86.75 97 GLN A O 1
ATOM 793 N N . SER A 1 98 ? -2.695 -12.263 0.035 1.00 87.38 98 SER A N 1
ATOM 794 C CA . SER A 1 98 ? -3.283 -12.546 -1.275 1.00 87.38 98 SER A CA 1
ATOM 795 C C . SER A 1 98 ? -4.126 -11.363 -1.726 1.00 87.38 98 SER A C 1
ATOM 797 O O . SER A 1 98 ? -5.352 -11.352 -1.611 1.00 87.38 98 SER A O 1
ATOM 799 N N . LEU A 1 99 ? -3.438 -10.336 -2.222 1.00 92.62 99 LEU A N 1
ATOM 800 C CA . LEU A 1 99 ? -4.072 -9.126 -2.727 1.00 92.62 99 LEU A CA 1
ATOM 801 C C . LEU A 1 99 ? -4.791 -9.414 -4.050 1.00 92.62 99 LEU A C 1
ATOM 803 O O . LEU A 1 99 ? -4.198 -9.912 -5.009 1.00 92.62 99 LEU A O 1
ATOM 807 N N . LYS A 1 100 ? -6.085 -9.095 -4.094 1.00 95.06 100 LYS A N 1
ATOM 808 C CA . LYS A 1 100 ? -6.949 -9.275 -5.262 1.00 95.06 100 LYS A CA 1
ATOM 809 C C . LYS A 1 100 ? -6.936 -8.001 -6.096 1.00 95.06 100 LYS A C 1
ATOM 811 O O . LYS A 1 100 ? -7.022 -6.898 -5.555 1.00 95.06 100 LYS A O 1
ATOM 816 N N . LEU A 1 101 ? -6.825 -8.142 -7.415 1.00 95.50 101 LEU A N 1
ATOM 817 C CA . LEU A 1 101 ? -6.897 -6.994 -8.319 1.00 95.50 101 LEU A CA 1
ATOM 818 C C . LEU A 1 101 ? -8.226 -6.270 -8.169 1.00 95.50 101 LEU A C 1
ATOM 820 O O . LEU A 1 101 ? -9.254 -6.909 -7.976 1.00 95.50 101 LEU A O 1
ATOM 824 N N . GLU A 1 102 ? -8.170 -4.942 -8.257 1.00 95.00 102 GLU A N 1
ATOM 825 C CA . GLU A 1 102 ? -9.337 -4.054 -8.206 1.00 95.00 102 GLU A CA 1
ATOM 826 C C . GLU A 1 102 ? -10.098 -4.063 -6.869 1.00 95.00 102 GLU A C 1
ATOM 828 O O . GLU A 1 102 ? -11.033 -3.285 -6.680 1.00 95.00 102 GLU A O 1
ATOM 833 N N . GLN A 1 103 ? -9.626 -4.838 -5.891 1.00 97.56 103 GLN A N 1
ATOM 834 C CA . GLN A 1 103 ? -10.164 -4.853 -4.541 1.00 97.56 103 GLN A CA 1
ATOM 835 C C . GLN A 1 103 ? -9.686 -3.634 -3.743 1.00 97.56 103 GLN A C 1
ATOM 837 O O . GLN A 1 103 ? -8.536 -3.189 -3.857 1.00 97.56 103 GLN A O 1
ATOM 842 N N . ALA A 1 104 ? -10.588 -3.090 -2.925 1.00 97.62 104 ALA A N 1
ATOM 843 C CA . ALA A 1 104 ? -10.302 -1.989 -2.018 1.00 97.62 104 ALA A CA 1
ATOM 844 C C . ALA A 1 104 ? -9.691 -2.496 -0.705 1.00 97.62 104 ALA A C 1
ATOM 846 O O . ALA A 1 104 ? -10.145 -3.484 -0.126 1.00 97.62 104 ALA A O 1
ATOM 847 N N . TYR A 1 105 ? -8.678 -1.778 -0.228 1.00 98.06 105 TYR A N 1
ATOM 848 C CA . TYR A 1 105 ? -7.960 -2.074 1.003 1.00 98.06 105 TYR A CA 1
ATOM 849 C C . TYR A 1 105 ? -7.745 -0.809 1.829 1.00 98.06 105 TYR A C 1
ATOM 851 O O . TYR A 1 105 ? -7.544 0.282 1.286 1.00 98.06 105 TYR A O 1
ATOM 859 N N . LEU A 1 106 ? -7.725 -0.976 3.147 1.00 98.06 106 LEU A N 1
ATOM 860 C CA . LEU A 1 106 ? -7.148 -0.027 4.087 1.00 98.06 106 LEU A CA 1
ATOM 861 C C . LEU A 1 106 ? -5.689 -0.421 4.315 1.00 98.06 106 LEU A C 1
ATOM 863 O O . LEU A 1 106 ? -5.384 -1.578 4.608 1.00 98.06 106 LEU A O 1
ATOM 867 N N . VAL A 1 107 ? -4.792 0.551 4.180 1.00 97.81 107 VAL A N 1
ATOM 868 C CA . VAL A 1 107 ? -3.348 0.332 4.261 1.00 97.81 107 VAL A CA 1
ATOM 869 C C . VAL A 1 107 ? -2.756 1.246 5.325 1.00 97.81 107 VAL A C 1
ATOM 871 O O . VAL A 1 107 ? -2.894 2.472 5.255 1.00 97.81 107 VAL A O 1
ATOM 874 N N . LEU A 1 108 ? -2.099 0.640 6.314 1.00 97.88 108 LEU A N 1
ATOM 875 C CA . LEU A 1 108 ? -1.385 1.331 7.384 1.00 97.88 108 LEU A CA 1
ATOM 876 C C . LEU A 1 108 ? 0.107 1.206 7.124 1.00 97.88 108 LEU A C 1
ATOM 878 O O . LEU A 1 108 ? 0.637 0.101 7.001 1.00 97.88 108 LEU A O 1
ATOM 882 N N . LEU A 1 109 ? 0.782 2.346 7.069 1.00 97.75 109 LEU A N 1
ATOM 883 C CA . LEU A 1 109 ? 2.178 2.424 6.679 1.00 97.75 109 LEU A CA 1
ATOM 884 C C . LEU A 1 109 ? 2.985 3.181 7.727 1.00 97.75 109 LEU A C 1
ATOM 886 O O . LEU A 1 109 ? 2.522 4.168 8.311 1.00 97.75 109 LEU A O 1
ATOM 890 N N . ARG A 1 110 ? 4.239 2.767 7.877 1.00 97.38 110 ARG A N 1
ATOM 891 C CA . ARG A 1 110 ? 5.282 3.491 8.602 1.00 97.38 110 ARG A CA 1
ATOM 892 C C . ARG A 1 110 ? 6.530 3.612 7.720 1.00 97.38 110 ARG A C 1
ATOM 894 O O . ARG A 1 110 ? 7.531 2.955 7.994 1.00 97.38 110 ARG A O 1
ATOM 901 N N . PRO A 1 111 ? 6.479 4.424 6.648 1.00 96.75 111 PRO A N 1
ATOM 902 C CA . PRO A 1 111 ? 7.637 4.640 5.789 1.00 96.75 111 PRO A CA 1
ATOM 903 C C . PRO A 1 111 ? 8.810 5.234 6.570 1.00 96.75 111 PRO A C 1
ATOM 905 O O . PRO A 1 111 ? 8.606 6.095 7.435 1.00 96.75 111 PRO A O 1
ATOM 908 N N . GLY A 1 112 ? 10.031 4.841 6.206 1.00 96.12 112 GLY A N 1
ATOM 909 C CA . GLY A 1 112 ? 11.247 5.504 6.674 1.00 96.12 112 GLY A CA 1
ATOM 910 C C . GLY A 1 112 ? 11.310 6.977 6.248 1.00 96.12 112 GLY A C 1
ATOM 911 O O . GLY A 1 112 ? 10.567 7.427 5.371 1.00 96.12 112 GLY A O 1
ATOM 912 N N . SER A 1 113 ? 12.215 7.751 6.851 1.00 95.06 113 SER A N 1
ATOM 913 C CA . SER A 1 113 ? 12.333 9.203 6.630 1.00 95.06 113 SER A CA 1
ATOM 914 C C . SER A 1 113 ? 12.480 9.588 5.153 1.00 95.06 113 SER A C 1
ATOM 916 O O . SER A 1 113 ? 11.767 10.473 4.679 1.00 95.06 113 SER A O 1
ATOM 918 N N . GLU A 1 114 ? 13.358 8.910 4.412 1.00 95.50 114 GLU A N 1
ATOM 919 C CA . GLU A 1 114 ? 13.604 9.202 2.994 1.00 95.50 114 GLU A CA 1
ATOM 920 C C . GLU A 1 114 ? 12.390 8.875 2.121 1.00 95.50 114 GLU A C 1
ATOM 922 O O . GLU A 1 114 ? 11.938 9.709 1.334 1.00 95.50 114 GLU A O 1
ATOM 927 N N . LYS A 1 115 ? 11.762 7.716 2.334 1.00 96.19 115 LYS A N 1
ATOM 928 C CA . LYS A 1 115 ? 10.542 7.349 1.605 1.00 96.19 115 LYS A CA 1
ATOM 929 C C . LYS A 1 115 ? 9.374 8.263 1.951 1.00 96.19 115 LYS A C 1
ATOM 931 O O . LYS A 1 115 ? 8.609 8.639 1.070 1.00 96.19 115 LYS A O 1
ATOM 936 N N . MET A 1 116 ? 9.263 8.697 3.204 1.00 96.88 116 MET A N 1
ATOM 937 C CA . MET A 1 116 ? 8.268 9.681 3.625 1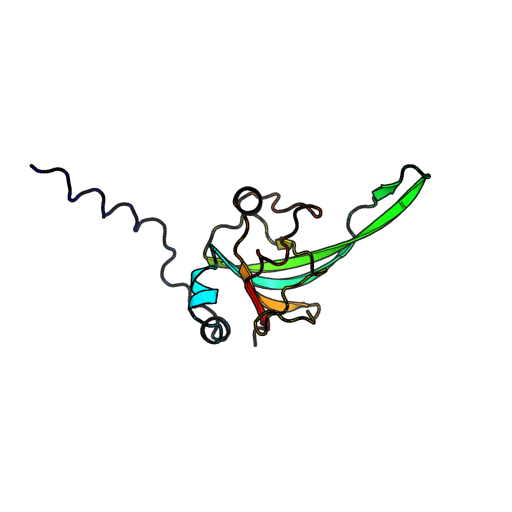.00 96.88 116 MET A CA 1
ATOM 938 C C . MET A 1 116 ? 8.453 11.030 2.912 1.00 96.88 116 MET A C 1
ATOM 940 O O . MET A 1 116 ? 7.459 11.682 2.589 1.00 96.88 116 MET A O 1
ATOM 944 N N . LYS A 1 117 ? 9.693 11.469 2.645 1.00 96.81 117 LYS A N 1
ATOM 945 C CA . LYS A 1 117 ? 9.939 12.674 1.831 1.00 96.81 117 LYS A CA 1
ATOM 946 C C . LYS A 1 117 ? 9.405 12.480 0.413 1.00 96.81 117 LYS A C 1
ATOM 948 O O . LYS A 1 117 ? 8.641 13.323 -0.046 1.00 96.81 117 LYS A O 1
ATOM 953 N N . ALA A 1 118 ? 9.730 11.357 -0.228 1.00 96.94 118 ALA A N 1
ATOM 954 C CA . ALA A 1 118 ? 9.275 11.038 -1.583 1.00 96.94 118 ALA A CA 1
ATOM 955 C C . ALA A 1 118 ? 7.743 10.889 -1.684 1.00 96.94 118 ALA A C 1
ATOM 957 O O . ALA A 1 118 ? 7.120 11.453 -2.576 1.00 96.94 118 ALA A O 1
ATOM 958 N N . ILE A 1 119 ? 7.097 10.216 -0.726 1.00 97.44 119 ILE A N 1
ATOM 959 C CA . ILE A 1 119 ? 5.631 10.048 -0.671 1.00 97.44 119 ILE A CA 1
ATOM 960 C C . ILE A 1 119 ? 4.893 11.395 -0.681 1.00 97.44 119 ILE A C 1
ATOM 962 O O . ILE A 1 119 ? 3.791 11.498 -1.224 1.00 97.44 119 ILE A O 1
ATOM 966 N N . LYS A 1 120 ? 5.480 12.441 -0.089 1.00 97.38 120 LYS A N 1
ATOM 967 C CA . LYS A 1 120 ? 4.878 13.781 -0.021 1.00 97.38 120 LYS A CA 1
ATOM 968 C C . LYS A 1 120 ? 4.960 14.554 -1.340 1.00 97.38 120 LYS A C 1
ATOM 970 O O . LYS A 1 120 ? 4.268 15.569 -1.456 1.00 97.38 120 LYS A O 1
ATOM 975 N N . THR A 1 121 ? 5.780 14.121 -2.297 1.00 97.38 121 THR A N 1
ATOM 976 C CA . THR A 1 121 ? 5.923 14.776 -3.604 1.00 97.38 121 THR A CA 1
ATOM 977 C C . THR A 1 121 ? 4.898 14.247 -4.610 1.00 97.38 121 THR A C 1
ATOM 979 O O . THR A 1 121 ? 4.199 13.264 -4.352 1.00 97.38 121 THR A O 1
ATOM 982 N N . ARG A 1 122 ? 4.764 14.920 -5.760 1.00 96.12 122 ARG A N 1
ATOM 983 C CA . ARG A 1 122 ? 3.840 14.491 -6.825 1.00 96.12 122 ARG A CA 1
ATOM 984 C C . ARG A 1 122 ? 4.358 13.269 -7.579 1.00 96.12 122 ARG A C 1
ATOM 986 O O . ARG A 1 122 ? 3.561 12.491 -8.090 1.00 96.12 122 ARG A O 1
ATOM 993 N N . GLU A 1 123 ? 5.673 13.099 -7.619 1.00 94.81 123 GLU A N 1
ATOM 994 C CA . GLU A 1 123 ? 6.370 11.964 -8.221 1.00 94.81 123 GLU A CA 1
ATOM 995 C C . GLU A 1 123 ? 6.153 10.691 -7.397 1.00 94.81 123 GLU A C 1
ATOM 997 O O . GLU A 1 123 ? 5.957 9.615 -7.962 1.00 94.81 123 GLU A O 1
ATOM 1002 N N . GLY A 1 124 ? 6.085 10.808 -6.067 1.00 94.44 124 GLY A N 1
ATOM 1003 C CA . GLY A 1 124 ? 5.906 9.671 -5.169 1.00 94.44 124 GLY A CA 1
ATOM 1004 C C . GLY A 1 124 ? 7.123 8.741 -5.149 1.00 94.44 124 GLY A C 1
ATOM 1005 O O . GLY A 1 124 ? 8.243 9.134 -5.464 1.00 94.44 124 GLY A O 1
ATOM 1006 N N . LEU A 1 125 ? 6.904 7.484 -4.758 1.00 94.56 125 LEU A N 1
ATOM 1007 C CA . LEU A 1 125 ? 7.966 6.475 -4.736 1.00 94.56 125 LEU A CA 1
ATOM 1008 C C . LEU A 1 125 ? 8.264 5.957 -6.139 1.00 94.56 125 LEU A C 1
ATOM 1010 O O . LEU A 1 125 ? 7.342 5.625 -6.891 1.00 94.56 125 LEU A O 1
ATOM 1014 N N . SER A 1 126 ? 9.549 5.810 -6.457 1.00 91.88 126 SER A N 1
ATOM 1015 C CA . SER A 1 126 ? 9.982 5.049 -7.626 1.00 91.88 126 SER A CA 1
ATOM 1016 C C . SER A 1 126 ? 9.672 3.555 -7.444 1.00 91.88 126 SER A C 1
ATOM 1018 O O . SER A 1 126 ? 9.367 3.096 -6.341 1.00 91.88 126 SER A O 1
ATOM 1020 N N . PHE A 1 127 ? 9.756 2.781 -8.527 1.00 89.38 127 PHE A N 1
ATOM 1021 C CA . PHE A 1 127 ? 9.638 1.322 -8.457 1.00 89.38 127 PHE A CA 1
ATOM 1022 C C . PHE A 1 127 ? 10.685 0.698 -7.513 1.00 89.38 127 PHE A C 1
ATOM 1024 O O . PHE A 1 127 ? 10.361 -0.178 -6.715 1.00 89.38 127 PHE A O 1
ATOM 1031 N N . TRP A 1 128 ? 11.926 1.187 -7.550 1.00 88.81 128 TRP A N 1
ATOM 1032 C CA . TRP A 1 128 ? 13.036 0.658 -6.748 1.00 88.81 128 TRP A CA 1
ATOM 1033 C C . TRP A 1 128 ? 12.892 0.968 -5.252 1.00 88.81 128 TRP A C 1
ATOM 1035 O O . TRP A 1 128 ? 13.318 0.181 -4.399 1.00 88.81 128 TRP A O 1
ATOM 1045 N N . ASP A 1 129 ? 12.214 2.077 -4.954 1.00 93.00 129 ASP A N 1
ATOM 1046 C CA . ASP A 1 129 ? 11.987 2.593 -3.604 1.00 93.00 129 ASP A CA 1
ATOM 1047 C C . ASP A 1 129 ? 10.631 2.183 -3.022 1.00 93.00 129 ASP A C 1
ATOM 1049 O O . ASP A 1 129 ? 10.232 2.703 -1.979 1.00 93.00 129 ASP A O 1
ATOM 1053 N N . ALA A 1 130 ? 9.912 1.257 -3.667 1.00 94.00 130 ALA A N 1
ATOM 1054 C CA . ALA A 1 130 ? 8.629 0.759 -3.182 1.00 94.00 130 ALA A CA 1
ATOM 1055 C C . ALA A 1 130 ? 8.704 0.334 -1.701 1.00 94.00 130 ALA A C 1
ATOM 1057 O O . ALA A 1 130 ? 9.751 -0.113 -1.211 1.00 94.00 130 ALA A O 1
ATOM 1058 N N . LEU A 1 131 ? 7.601 0.512 -0.967 1.00 95.19 131 LEU A N 1
ATOM 1059 C CA . LEU A 1 131 ? 7.538 0.166 0.457 1.00 95.19 131 LEU A CA 1
ATOM 1060 C C . LEU A 1 131 ? 7.739 -1.333 0.656 1.00 95.19 131 LEU A C 1
ATOM 1062 O O . LEU A 1 131 ? 7.255 -2.133 -0.147 1.00 95.19 131 LEU A O 1
ATOM 1066 N N . ARG A 1 132 ? 8.459 -1.691 1.718 1.00 90.19 132 ARG A N 1
ATOM 1067 C CA . ARG A 1 132 ? 8.799 -3.078 2.057 1.00 90.19 132 ARG A CA 1
ATOM 1068 C C . ARG A 1 132 ? 8.390 -3.378 3.489 1.00 90.19 132 ARG A C 1
ATOM 1070 O O . ARG A 1 132 ? 8.243 -2.458 4.284 1.00 90.19 132 ARG A O 1
ATOM 1077 N N . ASP A 1 133 ? 8.236 -4.656 3.774 1.00 85.38 133 ASP A N 1
ATOM 1078 C CA . ASP A 1 133 ? 8.113 -5.333 5.062 1.00 85.38 133 ASP A CA 1
ATOM 1079 C C . ASP A 1 133 ? 7.827 -4.397 6.256 1.00 85.38 133 ASP A C 1
ATOM 1081 O O . ASP A 1 133 ? 6.677 -4.072 6.538 1.00 85.38 133 ASP A O 1
ATOM 1085 N N . GLU A 1 134 ? 8.871 -3.901 6.923 1.00 87.62 134 GLU A N 1
ATOM 1086 C CA . GLU A 1 134 ? 8.807 -3.110 8.164 1.00 87.62 134 GLU A CA 1
ATOM 1087 C C . GLU A 1 134 ? 8.064 -1.763 8.054 1.00 87.62 134 GLU A C 1
ATOM 1089 O O . GLU A 1 134 ? 7.754 -1.121 9.068 1.00 87.62 134 GLU A O 1
ATOM 1094 N N . GLU A 1 135 ? 7.800 -1.319 6.827 1.00 94.50 135 GLU A N 1
ATOM 1095 C CA . GLU A 1 135 ? 7.095 -0.085 6.494 1.00 9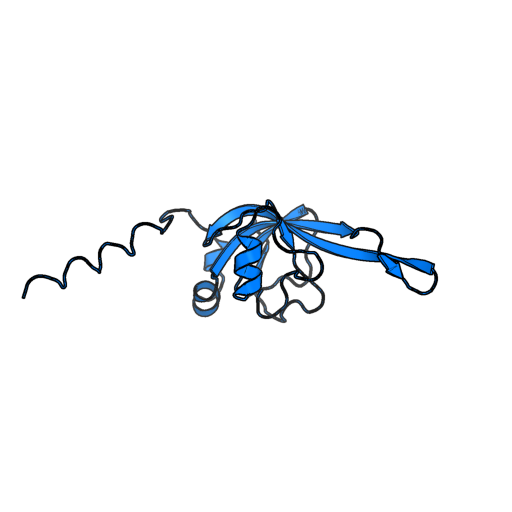4.50 135 GLU A CA 1
ATOM 1096 C C . GLU A 1 135 ? 5.607 -0.315 6.212 1.00 94.50 135 GLU A C 1
ATOM 1098 O O . GLU A 1 135 ? 4.849 0.653 6.097 1.00 94.50 135 GLU A O 1
ATOM 1103 N N . ILE A 1 136 ? 5.182 -1.575 6.112 1.00 95.88 136 ILE A N 1
ATOM 1104 C CA . ILE A 1 136 ? 3.800 -1.999 5.908 1.00 95.88 136 ILE A CA 1
ATOM 1105 C C . ILE A 1 136 ? 3.315 -2.616 7.220 1.00 95.88 136 ILE A C 1
ATOM 1107 O O . ILE A 1 136 ? 3.719 -3.703 7.608 1.00 95.88 136 ILE A O 1
ATOM 1111 N N . LEU A 1 137 ? 2.426 -1.923 7.924 1.00 95.94 137 LEU A N 1
ATOM 1112 C CA . LEU A 1 137 ? 1.924 -2.386 9.220 1.00 95.94 137 LEU A CA 1
ATOM 1113 C C . LEU A 1 137 ? 0.672 -3.252 9.074 1.00 95.94 137 LEU A C 1
ATOM 1115 O O . LEU A 1 137 ? 0.495 -4.224 9.807 1.00 95.94 137 LEU A O 1
ATOM 1119 N N . ALA A 1 138 ? -0.207 -2.878 8.144 1.00 96.69 138 ALA A N 1
ATOM 1120 C CA . ALA A 1 138 ? -1.421 -3.620 7.845 1.00 96.69 138 ALA A CA 1
ATOM 1121 C C . ALA A 1 138 ? -1.902 -3.354 6.414 1.00 96.69 138 ALA A C 1
ATOM 1123 O O . ALA A 1 138 ? -1.768 -2.242 5.896 1.00 96.69 138 ALA A O 1
ATOM 1124 N N . ILE A 1 139 ? -2.506 -4.377 5.814 1.00 96.56 139 ILE A N 1
ATOM 1125 C CA . ILE A 1 139 ? -3.262 -4.325 4.564 1.00 96.56 139 ILE A CA 1
ATOM 1126 C C . ILE A 1 139 ? -4.518 -5.168 4.782 1.00 96.56 139 ILE A C 1
ATOM 1128 O O . ILE A 1 139 ? -4.446 -6.398 4.763 1.00 96.56 139 ILE A O 1
ATOM 1132 N N . VAL A 1 140 ? -5.659 -4.515 4.993 1.00 96.06 140 VAL A N 1
ATOM 1133 C CA . VAL A 1 140 ? -6.934 -5.184 5.297 1.00 96.06 140 VAL A CA 1
ATOM 1134 C C . VAL A 1 140 ? -7.966 -4.883 4.217 1.00 96.06 140 VAL A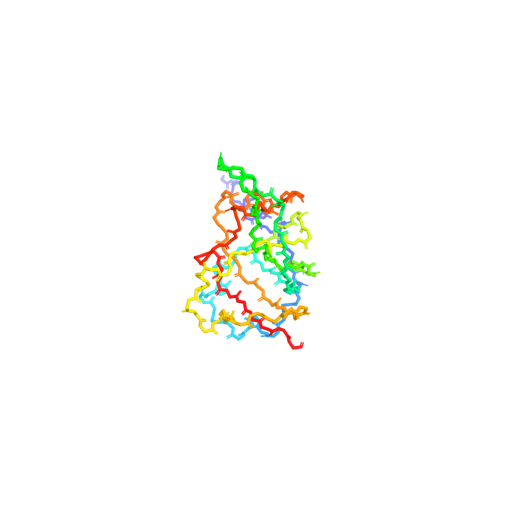 C 1
ATOM 1136 O O . VAL A 1 140 ? -8.068 -3.749 3.750 1.00 96.06 140 VAL A O 1
ATOM 1139 N N . GLU A 1 141 ? -8.670 -5.919 3.761 1.00 96.31 141 GLU A N 1
ATOM 1140 C CA . GLU A 1 141 ? -9.712 -5.808 2.732 1.00 96.31 141 GLU A CA 1
ATOM 1141 C C . GLU A 1 141 ? -10.882 -4.989 3.282 1.00 96.31 141 GLU A C 1
ATOM 1143 O O . GLU A 1 141 ? -11.346 -5.263 4.386 1.00 96.31 141 GLU A O 1
ATOM 1148 N N . LEU A 1 142 ? -11.324 -3.981 2.529 1.00 95.81 142 LEU A N 1
ATOM 1149 C CA . LEU A 1 142 ? -12.499 -3.179 2.868 1.00 95.81 142 LEU A CA 1
ATOM 1150 C C . LEU A 1 142 ? -13.762 -3.849 2.330 1.00 95.81 142 LEU A C 1
ATOM 1152 O O . LEU A 1 142 ? -13.750 -4.331 1.191 1.00 95.81 142 LEU A O 1
ATOM 1156 N N . LYS A 1 143 ? -14.820 -3.860 3.144 1.00 88.31 143 LYS A N 1
ATOM 1157 C CA . LYS A 1 143 ? -16.140 -4.395 2.781 1.00 88.31 143 LYS A CA 1
ATOM 1158 C C . LYS A 1 143 ? -17.075 -3.345 2.189 1.00 88.31 143 LYS A C 1
ATOM 1160 O O . LYS A 1 143 ? -16.940 -2.149 2.528 1.00 88.31 143 LYS A O 1
#

Foldseek 3Di:
DPPDPPPVPPVPPPDPPDDDDAPLLVVDDPVLSVLFQWKFKFFKDKDWDPWDQDPVRDTDIDIWIWGQTPDTNHAAFQARIATADLVAAEPDPQADNDHDGRFMWIWGFNDDPVLSVQRNHHNHDDSVRHDHHVGTSGIGTGD

Secondary structure (DSSP, 8-state):
---SSTTSSGGGTT--TTPPPPHHHHTS-HHHHHH-SEEEEEEEEEEEPPPEE-TTS-EE--EEEEEEEEEEEES---SSEEEB--TT----TTB-SSPPTT-EEEEEE---HHHHHHHTSSS---STT-B-GGGEEEEEE--

Sequence (143 aa):
MHYLFSMAMLLLIFAPQNQHLPDEFYQIPEPIRGQATVIISGTYSRGRTPYIWRPDGTIVFALDQWFAIKRVYRGKVGNKFIRINPTGLPTSSYVSQSLKLEQAYLVLLRPGSEKMKAIKTREGLSFWDALRDEEILAIVELK

pLDDT: mean 87.34, std 16.51, range [41.59, 98.25]